Protein AF-A0A9E4Z2H1-F1 (afdb_monomer_lite)

Foldseek 3Di:
DPDDPPLVWPDWAEKDAQPPQQQWIWTWTQFQGIWIGNGNPPDIDGDCVQFADDPNGTWGWNYKDADPVHNVDMDTDTPPDDDDHPD

Secondary structure (DSSP, 8-state):
-TT----S---EEEEEEETTEEEEEEEEESSS-EEEESSSSSS-EEE-TT--EETTEEPPEEEEEE-TT-TT-EEEEETT-SS----

Structure (mmCIF, N/CA/C/O backbone):
data_AF-A0A9E4Z2H1-F1
#
_entry.id   AF-A0A9E4Z2H1-F1
#
loop_
_atom_site.group_PDB
_atom_site.id
_atom_site.type_symbol
_atom_site.label_atom_id
_atom_site.label_alt_id
_atom_site.label_comp_id
_atom_site.label_asym_id
_atom_site.label_entity_id
_atom_site.label_seq_id
_atom_site.pdbx_PDB_ins_code
_atom_site.Cartn_x
_atom_site.Cartn_y
_atom_site.Cartn_z
_atom_site.occupancy
_atom_site.B_iso_or_equiv
_atom_site.auth_seq_id
_atom_site.auth_comp_id
_atom_site.auth_asym_id
_atom_site.auth_atom_id
_atom_site.pdbx_PDB_model_num
ATOM 1 N N . MET A 1 1 ? 19.739 9.094 11.998 1.00 43.28 1 MET A N 1
ATOM 2 C CA . MET A 1 1 ? 20.070 8.137 13.082 1.00 43.28 1 MET A CA 1
ATOM 3 C C . MET A 1 1 ? 20.955 7.033 12.499 1.00 43.28 1 MET A C 1
ATOM 5 O O . MET A 1 1 ? 20.792 6.773 11.317 1.00 43.28 1 MET A O 1
ATOM 9 N N . PRO A 1 2 ? 21.904 6.417 13.229 1.00 34.28 2 PRO A N 1
ATOM 10 C CA . PRO A 1 2 ? 23.027 5.702 12.596 1.00 34.28 2 PRO A CA 1
ATOM 11 C C . PRO A 1 2 ? 22.740 4.290 12.053 1.00 34.28 2 PRO A C 1
ATOM 13 O O . PRO A 1 2 ? 23.641 3.704 11.469 1.00 34.28 2 PRO A O 1
ATOM 16 N N . ASN A 1 3 ? 21.531 3.744 12.229 1.00 44.31 3 ASN A N 1
ATOM 17 C CA . ASN A 1 3 ? 21.221 2.333 11.945 1.00 44.31 3 ASN A CA 1
ATOM 18 C C . ASN A 1 3 ? 19.935 2.139 11.124 1.00 44.31 3 ASN A C 1
ATOM 20 O O . ASN A 1 3 ? 19.274 1.111 11.251 1.00 44.31 3 ASN A O 1
ATOM 24 N N . GLU A 1 4 ? 19.541 3.121 10.317 1.00 52.03 4 GLU A N 1
ATOM 25 C CA . GLU A 1 4 ? 18.435 2.904 9.383 1.00 52.03 4 GLU A CA 1
ATOM 26 C C . GLU A 1 4 ? 18.880 1.851 8.351 1.00 52.03 4 GLU A C 1
ATOM 28 O O . GLU A 1 4 ? 19.993 1.978 7.820 1.00 52.03 4 GLU A O 1
ATOM 33 N N . PRO A 1 5 ? 18.098 0.783 8.092 1.00 48.31 5 PRO A N 1
ATOM 34 C CA . PRO A 1 5 ? 18.399 -0.126 7.000 1.00 48.31 5 PRO A CA 1
ATOM 35 C C . PRO A 1 5 ? 18.553 0.725 5.745 1.00 48.31 5 PRO A C 1
ATOM 37 O O . PRO A 1 5 ? 17.600 1.366 5.321 1.00 48.31 5 PRO A O 1
ATOM 40 N N . GLN A 1 6 ? 19.757 0.773 5.173 1.00 52.19 6 GLN A N 1
ATOM 41 C CA . GLN A 1 6 ? 19.974 1.444 3.896 1.00 52.19 6 GLN A CA 1
ATOM 42 C C . GLN A 1 6 ? 19.364 0.566 2.802 1.00 52.19 6 GLN A C 1
ATOM 44 O O . GLN A 1 6 ? 20.063 -0.086 2.034 1.00 52.19 6 GLN A O 1
ATOM 49 N N . ASP A 1 7 ? 18.038 0.487 2.779 1.00 60.41 7 ASP A N 1
ATOM 50 C CA . ASP A 1 7 ? 17.263 -0.216 1.767 1.00 60.41 7 ASP A CA 1
ATOM 51 C C . ASP A 1 7 ? 17.227 0.544 0.437 1.00 60.41 7 ASP A C 1
ATOM 53 O O . ASP A 1 7 ? 16.656 0.070 -0.544 1.00 60.41 7 ASP A O 1
ATOM 57 N N . GLY A 1 8 ? 17.909 1.691 0.392 1.00 61.41 8 GLY A N 1
ATOM 58 C CA . GLY A 1 8 ? 18.102 2.492 -0.801 1.00 61.41 8 GLY A CA 1
ATOM 59 C C . GLY A 1 8 ? 16.837 3.211 -1.245 1.00 61.41 8 GLY A C 1
ATOM 60 O O . GLY A 1 8 ? 16.895 3.859 -2.294 1.00 61.41 8 GLY A O 1
ATOM 61 N N . ASP A 1 9 ? 15.745 3.119 -0.478 1.00 68.44 9 ASP A N 1
ATOM 62 C CA . ASP A 1 9 ? 14.578 3.959 -0.673 1.00 68.44 9 ASP A CA 1
ATOM 63 C C . ASP A 1 9 ? 14.812 5.317 -0.030 1.00 68.44 9 ASP A C 1
ATOM 65 O O . ASP A 1 9 ? 15.337 5.450 1.074 1.00 68.44 9 ASP A O 1
ATOM 69 N N . ARG A 1 10 ? 14.463 6.357 -0.775 1.00 66.06 10 ARG A N 1
ATOM 70 C CA . ARG A 1 10 ? 14.553 7.745 -0.308 1.00 66.06 10 ARG A CA 1
ATOM 71 C C . ARG A 1 10 ? 13.201 8.437 -0.349 1.00 66.06 10 ARG A C 1
ATOM 73 O O . ARG A 1 10 ? 13.095 9.573 0.109 1.00 66.06 10 ARG A O 1
ATOM 80 N N . VAL A 1 11 ? 12.195 7.774 -0.921 1.00 74.25 11 VAL A N 1
ATOM 81 C CA . VAL A 1 11 ? 10.892 8.353 -1.213 1.00 74.25 11 VAL A CA 1
ATOM 82 C C . VAL A 1 11 ? 9.804 7.373 -0.798 1.00 74.25 11 VAL A C 1
ATOM 84 O O . VAL A 1 11 ? 9.682 6.274 -1.331 1.00 74.25 11 VAL A O 1
ATOM 87 N N . PHE A 1 12 ? 8.978 7.826 0.135 1.00 78.56 12 PHE A N 1
ATOM 88 C CA . PHE A 1 12 ? 7.729 7.179 0.503 1.00 78.56 12 PHE A CA 1
ATOM 89 C C . PHE A 1 12 ? 6.595 7.959 -0.151 1.00 78.56 12 PHE A C 1
ATOM 91 O O . PHE A 1 12 ? 6.483 9.169 0.057 1.00 78.56 12 PHE A O 1
ATOM 98 N N . ARG A 1 13 ? 5.812 7.297 -1.005 1.00 80.19 13 ARG A N 1
ATOM 99 C CA . ARG A 1 13 ? 4.858 7.983 -1.895 1.00 80.19 13 ARG A CA 1
ATOM 100 C C . ARG A 1 13 ? 3.440 8.001 -1.343 1.00 80.19 13 ARG A C 1
ATOM 102 O O . ARG A 1 13 ? 2.751 9.004 -1.496 1.00 80.19 13 ARG A O 1
ATOM 109 N N . SER A 1 14 ? 3.024 6.919 -0.693 1.00 88.88 14 SER A N 1
ATOM 110 C CA . SER A 1 14 ? 1.672 6.777 -0.155 1.00 88.88 14 SER A CA 1
ATOM 111 C C . SER A 1 14 ? 1.685 5.919 1.109 1.00 88.88 14 SER A C 1
ATOM 113 O O . SER A 1 14 ? 2.527 5.032 1.251 1.00 88.88 14 SER A O 1
ATOM 115 N N . LEU A 1 15 ? 0.782 6.212 2.041 1.00 93.44 15 LEU A N 1
ATOM 116 C CA . LEU A 1 15 ? 0.585 5.494 3.299 1.00 93.44 15 LEU A CA 1
ATOM 117 C C . LEU A 1 15 ? -0.916 5.366 3.539 1.00 93.44 15 LEU A C 1
ATOM 119 O O . LEU A 1 15 ? -1.643 6.348 3.407 1.00 93.44 15 LEU A O 1
ATOM 123 N N . THR A 1 16 ? -1.361 4.187 3.958 1.00 95.50 16 THR A N 1
ATOM 124 C CA . THR A 1 16 ? -2.745 3.959 4.377 1.00 95.50 16 THR A CA 1
ATOM 125 C C . THR A 1 16 ? -2.787 3.162 5.678 1.00 95.50 16 THR A C 1
ATOM 127 O O . THR A 1 16 ? -1.917 2.333 5.953 1.00 95.50 16 THR A O 1
ATOM 130 N N . VAL A 1 17 ? -3.785 3.445 6.510 1.00 96.75 17 VAL A N 1
ATOM 131 C CA . VAL A 1 17 ? -3.988 2.809 7.817 1.00 96.75 17 VAL A CA 1
ATOM 132 C C . VAL A 1 17 ? -5.193 1.892 7.713 1.00 96.75 17 VAL A C 1
ATOM 134 O O . VAL A 1 17 ? -6.207 2.264 7.120 1.00 96.75 17 VAL A O 1
ATOM 137 N N . HIS A 1 18 ? -5.094 0.699 8.290 1.00 96.44 18 HIS A N 1
ATOM 138 C CA . HIS A 1 18 ? -6.191 -0.253 8.268 1.00 96.44 18 HIS A CA 1
ATOM 139 C C . HIS A 1 18 ? -7.440 0.345 8.947 1.00 96.44 18 HIS A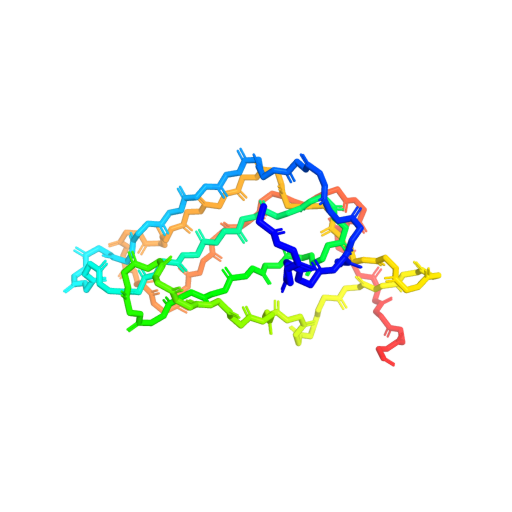 C 1
ATOM 141 O O . HIS A 1 18 ? -7.349 0.899 10.048 1.00 96.44 18 HIS A O 1
ATOM 147 N N . PRO A 1 19 ? -8.633 0.233 8.334 1.00 95.31 19 PRO A N 1
ATOM 148 C CA . PRO A 1 19 ? -9.810 1.006 8.740 1.00 95.31 19 PRO A CA 1
ATOM 149 C C . PRO A 1 19 ? -10.347 0.672 10.139 1.00 95.31 19 PRO A C 1
ATOM 151 O O . PRO A 1 19 ? -11.043 1.491 10.737 1.00 95.31 19 PRO A O 1
ATOM 154 N N . SER A 1 20 ? -10.045 -0.516 10.671 1.00 95.69 20 SER A N 1
ATOM 155 C CA . SER A 1 20 ? -10.474 -0.943 12.012 1.00 95.69 20 SER A CA 1
ATOM 156 C C . SER A 1 20 ? -9.326 -1.292 12.961 1.00 95.69 20 SER A C 1
ATOM 158 O O . SER A 1 20 ? -9.594 -1.696 14.089 1.00 95.69 20 SER A O 1
ATOM 160 N N . ASP A 1 21 ? -8.072 -1.170 12.520 1.00 96.50 21 ASP A N 1
ATOM 161 C CA . ASP A 1 21 ? -6.900 -1.448 13.356 1.00 96.50 21 ASP A CA 1
ATOM 162 C C . ASP A 1 21 ? -5.804 -0.405 13.097 1.00 96.50 21 ASP A C 1
ATOM 164 O O . ASP A 1 21 ? -5.048 -0.528 12.136 1.00 96.50 21 ASP A O 1
ATOM 168 N N . PRO A 1 22 ? -5.687 0.628 13.945 1.00 95.94 22 PRO A N 1
ATOM 169 C CA . PRO A 1 22 ? -4.730 1.705 13.724 1.00 95.94 22 PRO A CA 1
ATOM 170 C C . PRO A 1 22 ? -3.262 1.271 13.857 1.00 95.94 22 PRO A C 1
ATOM 172 O O . PRO A 1 22 ? -2.382 2.050 13.496 1.00 95.94 22 PRO A O 1
ATOM 175 N N . ASN A 1 23 ? -2.976 0.068 14.371 1.00 97.56 23 ASN A N 1
ATOM 176 C CA . ASN A 1 23 ? -1.605 -0.442 14.435 1.00 97.56 23 ASN A CA 1
ATOM 177 C C . ASN A 1 23 ? -1.126 -0.991 13.088 1.00 97.56 23 ASN A C 1
ATOM 179 O O . ASN A 1 23 ? 0.078 -1.023 12.841 1.00 97.56 23 ASN A O 1
ATOM 183 N N . THR A 1 24 ? -2.059 -1.390 12.223 1.00 96.94 24 THR A N 1
ATOM 184 C CA . THR A 1 24 ? -1.759 -1.948 10.909 1.00 96.94 24 THR A CA 1
ATOM 185 C C . THR A 1 24 ? -1.654 -0.819 9.884 1.00 96.94 24 THR A C 1
ATOM 187 O O . THR A 1 24 ? -2.651 -0.205 9.495 1.00 96.94 24 THR A O 1
ATOM 190 N N . VAL A 1 25 ? -0.434 -0.533 9.432 1.00 96.06 25 VAL A N 1
ATOM 191 C CA . VAL A 1 25 ? -0.128 0.572 8.513 1.00 96.06 25 VAL A CA 1
ATOM 192 C C . VAL A 1 25 ? 0.651 0.052 7.316 1.00 96.06 25 VAL A C 1
ATOM 194 O O . VAL A 1 25 ? 1.679 -0.603 7.475 1.00 96.06 25 VAL A O 1
ATOM 197 N N . LEU A 1 26 ? 0.185 0.373 6.112 1.00 94.62 26 LEU A N 1
ATOM 198 C CA . LEU A 1 26 ? 0.855 0.016 4.868 1.00 94.62 26 LEU A CA 1
ATOM 199 C C . LEU A 1 26 ? 1.488 1.255 4.237 1.00 94.62 26 LEU A C 1
ATOM 201 O O . LEU A 1 26 ? 0.896 2.332 4.223 1.00 94.62 26 LEU A O 1
ATOM 205 N N . LEU A 1 27 ? 2.685 1.084 3.695 1.00 93.38 27 LEU A N 1
ATOM 206 C CA . LEU A 1 27 ? 3.492 2.129 3.083 1.00 93.38 27 LEU A CA 1
ATOM 207 C C . LEU A 1 27 ? 3.934 1.690 1.689 1.00 93.38 27 LEU A C 1
ATOM 209 O O . LEU A 1 27 ? 4.438 0.582 1.503 1.00 93.38 27 LEU A O 1
ATOM 213 N N . GLY A 1 28 ? 3.754 2.574 0.716 1.00 91.62 28 GLY A N 1
ATOM 214 C CA . GLY A 1 28 ? 4.232 2.426 -0.648 1.00 91.62 28 GLY A CA 1
ATOM 215 C C . GLY A 1 28 ? 5.595 3.086 -0.833 1.00 91.62 28 GLY A C 1
ATOM 216 O O . GLY A 1 28 ? 5.798 4.243 -0.448 1.00 91.62 28 GLY A O 1
ATOM 217 N N . THR A 1 29 ? 6.524 2.349 -1.434 1.00 88.62 29 THR A N 1
ATOM 218 C CA . THR A 1 29 ? 7.912 2.780 -1.638 1.00 88.62 29 THR A CA 1
ATOM 219 C C . THR A 1 29 ? 8.278 2.822 -3.123 1.00 88.62 29 THR A C 1
ATOM 221 O O . THR A 1 29 ? 7.566 2.260 -3.958 1.00 88.62 29 THR A O 1
ATOM 224 N N . GLU A 1 30 ? 9.379 3.487 -3.471 1.00 85.62 30 GLU A N 1
ATOM 225 C CA . GLU A 1 30 ? 9.844 3.576 -4.858 1.00 85.62 30 GLU A CA 1
ATOM 226 C C . GLU A 1 30 ? 10.642 2.330 -5.273 1.00 85.62 30 GLU A C 1
ATOM 228 O O . GLU A 1 30 ? 10.596 1.918 -6.425 1.00 85.62 30 GLU A O 1
ATOM 233 N N . ARG A 1 31 ? 11.372 1.682 -4.358 1.00 83.31 31 ARG A N 1
ATOM 234 C CA . ARG A 1 31 ? 12.298 0.597 -4.740 1.00 83.31 31 ARG A CA 1
ATOM 235 C C . ARG A 1 31 ? 12.099 -0.703 -3.986 1.00 83.31 31 ARG A C 1
ATOM 237 O O . ARG A 1 31 ? 12.694 -1.722 -4.346 1.00 83.31 31 ARG A O 1
ATOM 244 N N . ASN A 1 32 ? 11.277 -0.692 -2.948 1.00 85.31 32 ASN A N 1
ATOM 245 C CA . ASN A 1 32 ? 11.149 -1.793 -2.007 1.00 85.31 32 ASN A CA 1
ATOM 246 C C . ASN A 1 32 ? 9.741 -2.407 -1.961 1.00 85.31 32 ASN A C 1
ATOM 248 O O . ASN A 1 32 ? 9.521 -3.320 -1.157 1.00 85.31 32 ASN A O 1
ATOM 252 N N . GLY A 1 33 ? 8.838 -1.978 -2.852 1.00 89.19 33 GLY A N 1
ATOM 253 C CA . GLY A 1 33 ? 7.451 -2.426 -2.908 1.00 89.19 33 GLY A CA 1
ATOM 254 C C . GLY A 1 33 ? 6.641 -1.872 -1.740 1.00 89.19 33 GLY A C 1
ATOM 255 O O . GLY A 1 33 ? 6.703 -0.676 -1.446 1.00 89.19 33 GLY A O 1
ATOM 256 N N . PHE A 1 34 ? 5.898 -2.741 -1.056 1.00 90.62 34 PHE A N 1
ATOM 257 C CA . PHE A 1 34 ? 5.184 -2.369 0.160 1.00 90.62 34 PHE A CA 1
ATOM 258 C C . PHE A 1 34 ? 6.033 -2.592 1.414 1.00 90.62 34 PHE A C 1
ATOM 260 O O . PHE A 1 34 ? 6.814 -3.548 1.512 1.00 90.62 34 PHE A O 1
ATOM 267 N N . MET A 1 35 ? 5.807 -1.752 2.417 1.00 91.94 35 MET A N 1
ATOM 268 C CA . MET A 1 35 ? 6.216 -1.994 3.796 1.00 91.94 35 MET A CA 1
ATOM 269 C C . MET A 1 35 ? 4.986 -2.011 4.699 1.00 91.94 35 MET A C 1
ATOM 271 O O . MET A 1 35 ? 4.061 -1.229 4.502 1.00 91.94 35 MET A O 1
ATOM 275 N N . LEU A 1 36 ? 4.983 -2.909 5.676 1.00 93.19 36 LEU A N 1
ATOM 276 C CA . LEU A 1 36 ? 3.910 -3.108 6.639 1.00 93.19 36 LEU A CA 1
ATOM 277 C C . LEU A 1 36 ? 4.443 -2.841 8.042 1.00 93.19 36 LEU A C 1
ATOM 279 O O . LEU A 1 36 ? 5.495 -3.359 8.413 1.00 93.19 36 LEU A O 1
ATOM 283 N N . SER A 1 37 ? 3.698 -2.074 8.817 1.00 95.50 37 SER A N 1
ATOM 284 C CA . SER A 1 37 ? 3.831 -2.012 10.263 1.00 95.50 37 SER A CA 1
ATOM 285 C C . SER A 1 37 ? 2.594 -2.632 10.900 1.00 95.50 37 SER A C 1
ATOM 287 O O . SER A 1 37 ? 1.486 -2.433 10.409 1.00 95.50 37 SER A O 1
ATOM 289 N N . GLU A 1 38 ? 2.800 -3.366 11.988 1.00 96.94 38 GLU A N 1
ATOM 290 C CA . GLU A 1 38 ? 1.741 -3.944 12.830 1.00 96.94 38 GLU A CA 1
ATOM 291 C C . GLU A 1 38 ? 1.765 -3.338 14.248 1.00 96.94 38 GLU A C 1
ATOM 293 O O . GLU A 1 38 ? 1.121 -3.838 15.168 1.00 96.94 38 GLU A O 1
ATOM 298 N N . ASP A 1 39 ? 2.536 -2.265 14.445 1.00 97.12 39 ASP A N 1
ATOM 299 C CA . ASP A 1 39 ? 2.739 -1.588 15.730 1.00 97.12 39 ASP A CA 1
ATOM 300 C C . ASP A 1 39 ? 2.596 -0.058 15.631 1.00 97.12 39 ASP A C 1
ATOM 302 O O . ASP A 1 39 ? 3.156 0.690 16.436 1.00 97.12 39 ASP A O 1
ATOM 306 N N . GLY A 1 40 ? 1.831 0.422 14.646 1.00 95.38 40 GLY A N 1
ATOM 307 C CA . GLY A 1 40 ? 1.526 1.846 14.477 1.00 95.38 40 GLY A CA 1
ATOM 308 C C . GLY A 1 40 ? 2.691 2.671 13.924 1.0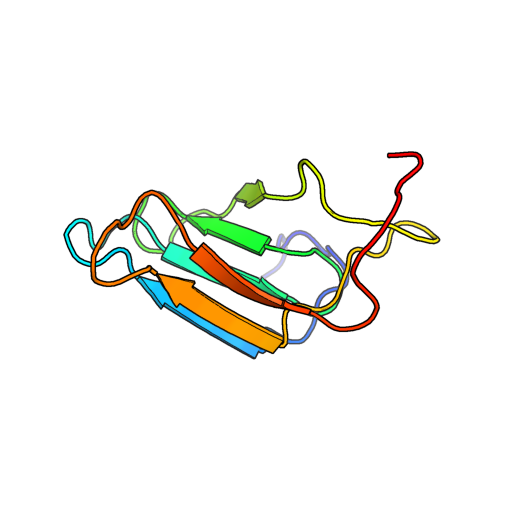0 95.38 40 GLY A C 1
ATOM 309 O O . GLY A 1 40 ? 2.738 3.886 14.116 1.00 95.38 40 GLY A O 1
ATOM 310 N N . GLY A 1 41 ? 3.635 2.025 13.239 1.00 93.69 41 GLY A N 1
ATOM 311 C CA . GLY A 1 41 ? 4.771 2.650 12.564 1.00 93.69 41 GLY A CA 1
ATOM 312 C C . GLY A 1 41 ? 6.068 2.674 13.372 1.00 93.69 41 GLY A C 1
ATOM 313 O O . GLY A 1 41 ? 7.004 3.372 12.974 1.00 93.69 41 GLY A O 1
ATOM 314 N N . VAL A 1 42 ? 6.148 1.934 14.484 1.00 93.69 42 VAL A N 1
ATOM 315 C CA . VAL A 1 42 ? 7.368 1.832 15.303 1.00 93.69 42 VAL A CA 1
ATOM 316 C C . VAL A 1 42 ? 8.386 0.909 14.633 1.00 93.69 42 VAL A C 1
ATOM 318 O O . VAL A 1 42 ? 9.571 1.243 14.560 1.00 93.69 42 VAL A O 1
ATOM 321 N N . THR A 1 43 ? 7.932 -0.224 14.102 1.00 92.12 43 THR A N 1
ATOM 322 C CA . THR A 1 43 ? 8.723 -1.157 13.300 1.00 92.12 43 THR A CA 1
ATOM 323 C C . THR A 1 43 ? 8.037 -1.461 11.972 1.00 92.12 43 THR A C 1
ATOM 325 O O . THR A 1 43 ? 6.822 -1.333 11.824 1.00 92.12 43 THR A O 1
ATOM 328 N N . TRP A 1 44 ? 8.846 -1.830 10.975 1.00 92.19 44 TRP A N 1
ATOM 329 C CA . TRP A 1 44 ? 8.394 -2.043 9.604 1.00 92.19 44 TRP A CA 1
ATOM 330 C C . TRP A 1 44 ? 9.009 -3.309 9.012 1.00 92.19 44 TRP A C 1
ATOM 332 O O . TRP A 1 44 ? 10.219 -3.537 9.099 1.00 92.19 44 TRP A O 1
ATOM 342 N N . ALA A 1 45 ? 8.176 -4.107 8.354 1.00 91.88 45 ALA A N 1
ATOM 343 C CA . ALA A 1 45 ? 8.544 -5.295 7.604 1.00 91.88 45 ALA A CA 1
ATOM 344 C C . ALA A 1 45 ? 8.278 -5.090 6.106 1.00 91.88 45 ALA A C 1
ATOM 346 O O . ALA A 1 45 ? 7.395 -4.340 5.703 1.00 91.88 45 ALA A O 1
ATOM 347 N N . ARG A 1 46 ? 9.047 -5.763 5.248 1.00 89.44 46 ARG A N 1
ATOM 348 C CA . ARG A 1 46 ? 8.892 -5.683 3.786 1.00 89.44 46 ARG A CA 1
ATOM 349 C C . ARG A 1 46 ? 7.839 -6.683 3.313 1.00 89.44 46 ARG A C 1
ATOM 351 O O . ARG A 1 46 ? 7.986 -7.875 3.574 1.00 89.44 46 ARG A O 1
ATOM 358 N N . LEU A 1 47 ? 6.853 -6.226 2.545 1.00 88.75 47 LEU A N 1
ATOM 359 C CA . LEU A 1 47 ? 5.783 -7.058 1.995 1.00 88.75 47 LEU A CA 1
ATOM 360 C C . LEU A 1 47 ? 5.915 -7.138 0.466 1.00 88.75 47 LEU A C 1
ATOM 362 O O . LEU A 1 47 ? 5.372 -6.330 -0.282 1.00 88.75 47 LEU A O 1
ATOM 366 N N . ARG A 1 48 ? 6.711 -8.107 0.002 1.00 84.00 48 ARG A N 1
ATOM 367 C CA . ARG A 1 48 ? 7.155 -8.212 -1.405 1.00 84.00 48 ARG A CA 1
ATOM 368 C C . ARG A 1 48 ? 6.696 -9.470 -2.125 1.00 84.00 48 ARG A C 1
ATOM 370 O O . ARG A 1 48 ? 6.983 -9.642 -3.307 1.00 84.00 48 ARG A O 1
ATOM 377 N N . ALA A 1 49 ? 6.024 -10.367 -1.412 1.00 82.81 49 ALA A N 1
ATOM 378 C CA . ALA A 1 49 ? 5.551 -11.614 -1.986 1.00 82.81 49 ALA A CA 1
ATOM 379 C C . ALA A 1 49 ? 4.632 -11.323 -3.183 1.00 82.81 49 ALA A C 1
ATOM 381 O O . ALA A 1 49 ? 3.681 -10.555 -3.071 1.00 82.81 49 ALA A O 1
ATOM 382 N N . GLY A 1 50 ? 4.947 -11.916 -4.335 1.00 79.00 50 GLY A N 1
ATOM 383 C CA . GLY A 1 50 ? 4.184 -11.727 -5.570 1.00 79.00 50 GLY A CA 1
ATOM 384 C C . GLY A 1 50 ? 4.456 -10.420 -6.325 1.00 79.00 50 GLY A C 1
ATOM 385 O O . GLY A 1 50 ? 3.939 -10.265 -7.431 1.00 79.00 50 GLY A O 1
ATOM 386 N N . LEU A 1 51 ? 5.280 -9.509 -5.794 1.00 80.25 51 LEU A N 1
ATOM 387 C CA . LEU A 1 51 ? 5.719 -8.326 -6.535 1.00 80.25 51 LEU A CA 1
ATOM 388 C C . LEU A 1 51 ? 6.808 -8.689 -7.543 1.00 80.25 51 LEU A C 1
ATOM 390 O O . LEU A 1 51 ? 7.665 -9.535 -7.290 1.00 80.25 51 LEU A O 1
ATOM 394 N N . ARG A 1 52 ? 6.796 -8.007 -8.689 1.00 76.94 52 ARG A N 1
ATOM 395 C CA . ARG A 1 52 ? 7.877 -8.116 -9.669 1.00 76.94 52 ARG A CA 1
ATOM 396 C C . ARG A 1 52 ? 9.120 -7.410 -9.143 1.00 76.94 52 ARG A C 1
ATOM 398 O O . ARG A 1 52 ? 9.024 -6.387 -8.464 1.00 76.94 52 ARG A O 1
ATOM 405 N N . SER A 1 53 ? 10.278 -7.963 -9.489 1.00 81.62 53 SER A N 1
ATOM 406 C CA . SER A 1 53 ? 11.560 -7.324 -9.228 1.00 81.62 53 SER A CA 1
ATOM 407 C C . SER A 1 53 ? 12.495 -7.449 -10.429 1.00 81.62 53 SER A C 1
ATOM 409 O O . SER A 1 53 ? 12.457 -8.442 -11.156 1.00 81.62 53 SER A O 1
ATOM 411 N N . SER A 1 54 ? 13.322 -6.429 -10.640 1.00 78.38 54 SER A N 1
ATOM 412 C CA . SER A 1 54 ? 14.410 -6.406 -11.622 1.00 78.38 54 SER A CA 1
ATOM 413 C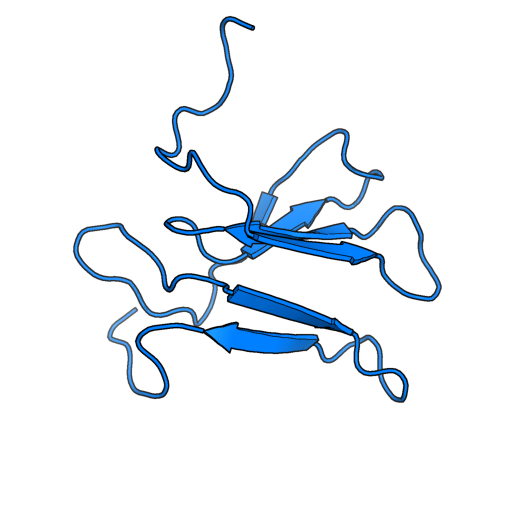 C . SER A 1 54 ? 15.630 -5.770 -10.974 1.00 78.38 54 SER A C 1
ATOM 415 O O . SER A 1 54 ? 15.500 -4.727 -10.337 1.00 78.38 54 SER A O 1
ATOM 417 N N . ASP A 1 55 ? 16.804 -6.390 -11.100 1.00 79.62 55 ASP A N 1
ATOM 418 C CA . ASP A 1 55 ? 18.058 -5.879 -10.526 1.00 79.62 55 ASP A CA 1
ATOM 419 C C . ASP A 1 55 ? 17.943 -5.493 -9.037 1.00 79.62 55 ASP A C 1
ATOM 421 O O . ASP A 1 55 ? 18.459 -4.471 -8.588 1.00 79.62 55 ASP A O 1
ATOM 425 N N . GLN A 1 56 ? 17.244 -6.331 -8.259 1.00 72.12 56 GLN A N 1
ATOM 426 C CA . GLN A 1 56 ? 16.979 -6.147 -6.822 1.00 72.12 56 GLN A CA 1
ATOM 427 C C . GLN A 1 56 ? 16.100 -4.932 -6.463 1.00 72.12 56 GLN A C 1
ATOM 429 O O . GLN A 1 56 ? 15.961 -4.612 -5.282 1.00 72.12 56 GLN A O 1
ATOM 434 N N . VAL A 1 57 ? 15.469 -4.295 -7.451 1.00 80.56 57 VAL A N 1
ATOM 435 C CA . VAL A 1 57 ? 14.473 -3.229 -7.281 1.00 80.56 57 VAL A CA 1
ATOM 436 C C . VAL A 1 57 ? 13.076 -3.810 -7.480 1.00 80.56 57 VAL A C 1
ATOM 438 O O . VAL A 1 57 ? 12.854 -4.587 -8.407 1.00 80.56 57 VAL A O 1
ATOM 441 N N . TYR A 1 58 ? 12.148 -3.462 -6.594 1.00 84.62 58 TYR A N 1
ATOM 442 C CA . TYR A 1 58 ? 10.739 -3.855 -6.661 1.00 84.62 58 TYR A CA 1
ATOM 443 C C . TYR A 1 58 ? 9.902 -2.744 -7.293 1.00 84.62 58 TYR A C 1
ATOM 445 O O . TYR A 1 58 ? 10.327 -1.592 -7.299 1.00 84.62 58 TYR A O 1
ATOM 453 N N . SER A 1 59 ? 8.717 -3.096 -7.800 1.00 84.62 59 SER A N 1
ATOM 454 C CA . SER A 1 59 ? 7.779 -2.133 -8.388 1.00 84.62 59 SER A CA 1
ATOM 455 C C . SER A 1 59 ? 7.540 -0.923 -7.485 1.00 84.62 59 SER A C 1
ATOM 457 O O . SER A 1 59 ? 7.271 -1.075 -6.290 1.00 84.62 59 SER A O 1
ATOM 459 N N . GLU A 1 60 ? 7.575 0.262 -8.095 1.00 86.88 60 GLU A N 1
ATOM 460 C CA . GLU A 1 60 ? 7.184 1.505 -7.442 1.00 86.88 60 GLU A CA 1
ATOM 461 C C . GLU A 1 60 ? 5.708 1.452 -7.071 1.00 86.88 60 GLU A C 1
ATOM 463 O O . GLU A 1 60 ? 4.852 1.159 -7.912 1.00 86.88 60 GLU A O 1
ATOM 468 N N . ILE A 1 61 ? 5.409 1.800 -5.827 1.00 88.75 61 ILE A N 1
ATOM 469 C CA . ILE A 1 61 ? 4.048 1.934 -5.333 1.00 88.75 61 ILE A CA 1
ATOM 470 C C . ILE A 1 61 ? 3.708 3.421 -5.285 1.00 88.75 61 ILE A C 1
ATOM 472 O O . ILE A 1 61 ? 4.240 4.166 -4.462 1.00 88.75 61 ILE A O 1
ATOM 476 N N . TRP A 1 62 ? 2.827 3.854 -6.180 1.00 88.94 62 TRP A N 1
ATOM 477 C CA . TRP A 1 62 ? 2.431 5.256 -6.301 1.00 88.94 62 TRP A CA 1
ATOM 478 C C . TRP A 1 62 ? 1.288 5.620 -5.375 1.00 88.94 62 TRP A C 1
ATOM 480 O O . TRP A 1 62 ? 1.324 6.679 -4.755 1.00 88.94 62 TRP A O 1
ATOM 490 N N . ASP A 1 63 ? 0.299 4.739 -5.282 1.00 90.44 63 ASP A N 1
ATOM 491 C CA . ASP A 1 63 ? -0.855 4.944 -4.424 1.00 90.44 63 ASP A CA 1
ATOM 492 C C . ASP A 1 63 ? -1.364 3.620 -3.867 1.00 90.44 63 ASP A C 1
ATOM 494 O O . ASP A 1 63 ? -1.214 2.580 -4.518 1.00 90.44 63 ASP A O 1
ATOM 498 N N . ILE A 1 64 ? -1.937 3.670 -2.667 1.00 92.56 64 ILE A N 1
ATOM 499 C CA . ILE A 1 64 ? -2.462 2.517 -1.940 1.00 92.56 64 ILE A CA 1
ATOM 500 C C . ILE A 1 64 ? -3.719 2.886 -1.181 1.00 92.56 64 ILE A C 1
ATOM 502 O O . ILE A 1 64 ? -3.761 3.899 -0.490 1.00 92.56 6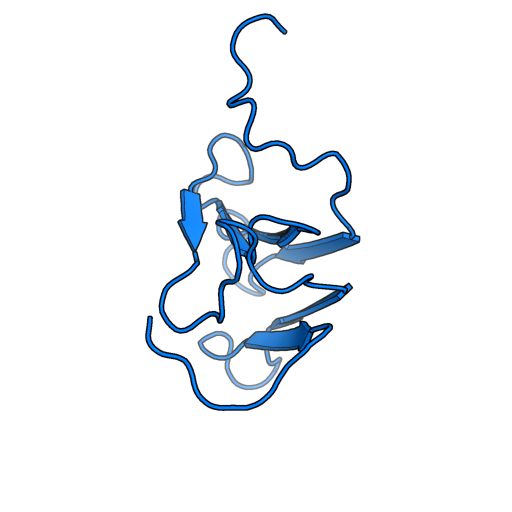4 ILE A O 1
ATOM 506 N N . ASP A 1 65 ? -4.706 2.001 -1.236 1.00 93.56 65 ASP A N 1
ATOM 507 C CA . ASP A 1 65 ? -5.884 2.134 -0.395 1.00 93.56 65 ASP A CA 1
ATOM 508 C C . ASP A 1 65 ? -6.445 0.774 0.013 1.00 93.56 65 ASP A C 1
ATOM 510 O O . ASP A 1 65 ? -6.393 -0.202 -0.746 1.00 93.56 65 ASP A O 1
ATOM 514 N N . TYR A 1 66 ? -7.002 0.714 1.218 1.00 94.06 66 TYR A N 1
ATOM 515 C CA . TYR A 1 66 ? -7.760 -0.452 1.655 1.00 94.06 66 TYR A CA 1
ATOM 516 C C . TYR A 1 66 ? -9.124 -0.449 0.970 1.00 94.06 66 TYR A C 1
ATOM 518 O O . TYR A 1 66 ? -9.794 0.581 0.870 1.00 94.06 66 TYR A O 1
ATOM 526 N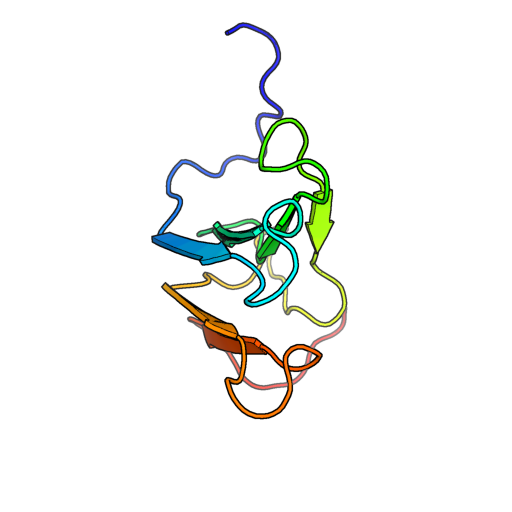 N . SER A 1 67 ? -9.593 -1.614 0.525 1.00 93.81 67 SER A N 1
ATOM 527 C CA . SER A 1 67 ? -10.965 -1.719 0.043 1.00 93.81 67 SER A CA 1
ATOM 528 C C . SER A 1 67 ? -11.934 -1.458 1.196 1.00 93.81 67 SER A C 1
ATOM 530 O O . SER A 1 67 ? -12.010 -2.220 2.158 1.00 93.81 67 SER A O 1
ATOM 532 N N . ALA A 1 68 ? -12.742 -0.404 1.064 1.00 88.00 68 ALA A N 1
ATOM 533 C CA . ALA A 1 68 ? -13.733 -0.026 2.071 1.00 88.00 68 ALA A CA 1
ATOM 534 C C . ALA A 1 68 ? -14.772 -1.130 2.356 1.00 88.00 68 ALA A C 1
ATOM 536 O O . ALA A 1 68 ? -15.344 -1.177 3.442 1.00 88.00 68 ALA A O 1
ATOM 537 N N . SER A 1 69 ? -15.030 -2.016 1.387 1.00 93.19 69 SER A N 1
ATOM 538 C CA . SER A 1 69 ? -15.955 -3.147 1.535 1.00 93.19 69 SER A CA 1
ATOM 539 C C . SER A 1 69 ? -15.299 -4.420 2.069 1.00 93.19 69 SER A C 1
ATOM 541 O O . SER A 1 69 ? -16.010 -5.293 2.561 1.00 93.19 69 SER A O 1
ATOM 543 N N . ASN A 1 70 ? -13.977 -4.561 1.923 1.00 93.44 70 ASN A N 1
ATOM 544 C CA . ASN A 1 70 ? -13.227 -5.722 2.392 1.00 93.44 70 ASN A CA 1
ATOM 545 C C . ASN A 1 70 ? -11.757 -5.354 2.678 1.00 93.44 70 ASN A C 1
ATOM 547 O O . ASN A 1 70 ? -10.939 -5.407 1.759 1.00 93.44 70 ASN A O 1
ATOM 551 N N . PRO A 1 71 ? -11.403 -5.034 3.932 1.00 92.00 71 PRO A N 1
ATOM 552 C CA . PRO A 1 71 ? -10.043 -4.637 4.299 1.00 92.00 71 PRO A CA 1
ATOM 553 C C . PRO A 1 71 ? -8.957 -5.705 4.081 1.00 92.00 71 PRO A C 1
ATOM 555 O O . PRO A 1 71 ? -7.780 -5.361 4.076 1.00 92.00 71 PRO A O 1
ATOM 558 N N . ASP A 1 72 ? -9.321 -6.964 3.809 1.00 90.94 72 ASP A N 1
ATOM 559 C CA . ASP A 1 72 ? -8.361 -8.002 3.392 1.00 90.94 72 ASP A CA 1
ATOM 560 C C . ASP A 1 72 ? -7.802 -7.756 1.975 1.00 90.94 72 ASP A C 1
ATOM 562 O O . ASP A 1 72 ? -6.877 -8.434 1.525 1.00 90.94 72 ASP A O 1
ATOM 566 N N . VAL A 1 73 ? -8.382 -6.803 1.238 1.00 91.38 73 VAL A N 1
ATOM 567 C CA . VAL A 1 73 ? -7.975 -6.425 -0.115 1.00 91.38 73 VAL A CA 1
ATOM 568 C C . VAL A 1 73 ? -7.431 -5.001 -0.114 1.00 91.38 73 VAL A C 1
ATOM 570 O O . VAL A 1 73 ? -8.111 -4.063 0.300 1.00 91.38 73 VAL A O 1
ATOM 573 N N . ILE A 1 74 ? -6.237 -4.834 -0.683 1.00 90.81 74 ILE A N 1
ATOM 574 C CA . ILE A 1 74 ? -5.657 -3.528 -1.008 1.00 90.81 74 ILE A CA 1
ATOM 575 C C . ILE A 1 74 ? -5.722 -3.278 -2.515 1.00 90.81 74 ILE A C 1
ATOM 577 O O . ILE A 1 74 ? -5.535 -4.191 -3.323 1.00 90.81 74 ILE A O 1
ATOM 581 N N . MET A 1 75 ? -5.970 -2.031 -2.900 1.00 91.31 75 MET A N 1
ATOM 582 C CA . MET A 1 75 ? -5.749 -1.551 -4.261 1.00 91.31 75 MET A CA 1
ATOM 583 C C . MET A 1 75 ? -4.432 -0.789 -4.290 1.00 91.31 75 MET A C 1
ATOM 585 O O . MET A 1 75 ? -4.160 0.000 -3.390 1.00 91.31 75 MET A O 1
ATOM 589 N N . ALA A 1 76 ? -3.621 -1.023 -5.319 1.00 89.44 76 ALA A N 1
ATOM 590 C CA . ALA A 1 76 ? -2.360 -0.323 -5.490 1.00 89.44 76 ALA A CA 1
ATOM 591 C C . ALA A 1 76 ? -2.164 0.113 -6.939 1.00 89.44 76 ALA A C 1
ATOM 593 O O . ALA A 1 76 ? -2.375 -0.669 -7.870 1.00 89.44 76 ALA A O 1
ATOM 594 N N . ALA A 1 77 ? -1.726 1.355 -7.118 1.00 87.31 77 ALA A N 1
ATOM 595 C CA . ALA A 1 77 ? -1.233 1.851 -8.392 1.00 87.31 77 ALA A CA 1
ATOM 596 C C . ALA A 1 77 ? 0.280 1.631 -8.442 1.00 87.31 77 ALA A C 1
ATOM 598 O O . ALA A 1 77 ? 1.021 2.189 -7.631 1.00 87.31 77 ALA A O 1
ATOM 599 N N . THR A 1 78 ? 0.740 0.810 -9.385 1.00 81.38 78 THR A N 1
ATOM 600 C CA . THR A 1 78 ? 2.158 0.457 -9.514 1.00 81.38 78 THR A CA 1
ATOM 601 C C . THR A 1 78 ? 2.721 0.896 -10.855 1.00 81.38 78 THR A C 1
ATOM 603 O O . THR A 1 78 ? 2.057 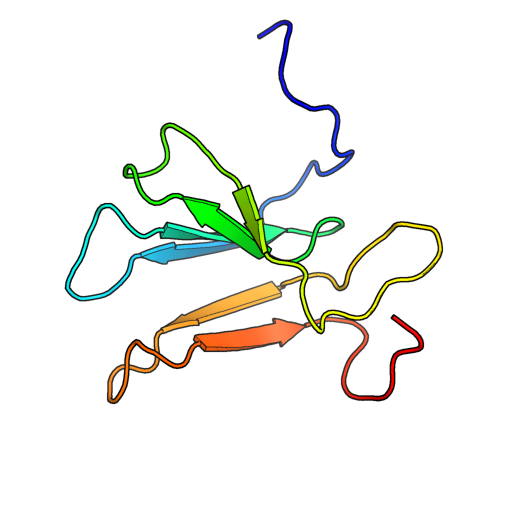0.705 -11.876 1.00 81.38 78 THR A O 1
ATOM 606 N N . LEU A 1 79 ? 3.954 1.404 -10.878 1.00 75.25 79 LEU A N 1
ATOM 607 C CA . LEU A 1 79 ? 4.698 1.534 -12.133 1.00 75.25 79 LEU A CA 1
ATOM 608 C C . LEU A 1 79 ? 5.266 0.154 -12.516 1.00 75.25 79 LEU A C 1
ATOM 610 O O . LEU A 1 79 ? 5.662 -0.623 -11.646 1.00 75.25 79 LEU A O 1
ATOM 614 N N . ASP A 1 80 ? 5.260 -0.169 -13.811 1.00 66.06 80 ASP A N 1
ATOM 615 C CA . ASP A 1 80 ? 5.801 -1.413 -14.391 1.00 66.06 80 ASP A CA 1
ATOM 616 C C . ASP A 1 80 ? 5.042 -2.740 -14.117 1.00 66.06 80 ASP A C 1
ATOM 618 O O . ASP A 1 80 ? 5.628 -3.830 -14.173 1.00 66.06 80 ASP A O 1
ATOM 622 N N . SER A 1 81 ? 3.716 -2.726 -13.887 1.00 57.16 81 SER A N 1
ATOM 623 C CA . SER A 1 81 ? 2.895 -3.964 -13.842 1.00 57.16 81 SER A CA 1
ATOM 624 C C . SER A 1 81 ? 1.416 -3.787 -14.233 1.00 57.16 81 SER A C 1
ATOM 626 O O . SER A 1 81 ? 0.875 -2.711 -13.983 1.00 57.16 81 SER A O 1
ATOM 628 N N . PRO A 1 82 ? 0.765 -4.812 -14.861 1.00 55.91 82 PRO A N 1
ATOM 629 C CA . PRO A 1 82 ? 0.920 -6.242 -14.509 1.00 55.91 82 PRO A CA 1
ATOM 630 C C . PRO A 1 82 ? 1.444 -7.261 -15.566 1.00 55.91 82 PRO A C 1
ATOM 632 O O . PRO A 1 82 ? 1.048 -7.234 -16.728 1.00 55.91 82 PRO A O 1
ATOM 635 N N . GLY A 1 83 ? 2.239 -8.241 -15.061 1.00 44.41 83 GLY A N 1
ATOM 636 C CA . GLY A 1 83 ? 2.374 -9.668 -15.486 1.00 44.41 83 GLY A CA 1
ATOM 637 C C . GLY A 1 83 ? 3.602 -10.089 -16.327 1.00 44.41 83 GLY A C 1
ATOM 638 O O . GLY A 1 83 ? 3.995 -9.293 -17.172 1.00 44.41 83 GLY A O 1
ATOM 639 N N . PRO A 1 84 ? 4.192 -11.321 -16.242 1.00 46.44 84 PRO A N 1
ATOM 640 C CA . PRO A 1 84 ? 4.453 -12.236 -15.113 1.00 46.44 84 PRO A CA 1
ATOM 641 C C . PRO A 1 84 ? 5.898 -12.132 -14.553 1.00 46.44 84 PRO A C 1
ATOM 643 O O . PRO A 1 84 ? 6.824 -11.697 -15.236 1.00 46.44 84 PRO A O 1
ATOM 646 N N . ALA A 1 85 ? 6.097 -12.544 -13.302 1.00 53.19 85 ALA A N 1
ATOM 647 C CA . ALA A 1 85 ? 7.400 -12.656 -12.646 1.00 53.19 85 ALA A CA 1
ATOM 648 C C . ALA A 1 85 ? 8.049 -14.007 -12.982 1.00 53.19 85 ALA A C 1
ATOM 650 O O . ALA A 1 85 ? 7.360 -15.022 -12.974 1.00 53.19 85 ALA A O 1
ATOM 651 N N . TYR A 1 86 ? 9.359 -14.076 -13.166 1.00 46.72 86 TYR A N 1
ATOM 652 C CA . TYR A 1 86 ? 10.043 -15.147 -12.449 1.00 46.72 86 TYR A CA 1
ATOM 653 C C . TYR A 1 86 ? 10.538 -14.484 -11.172 1.00 46.72 86 TYR A C 1
ATOM 655 O O . TYR A 1 86 ? 11.247 -13.479 -11.239 1.00 46.72 86 TYR A O 1
ATOM 663 N N . GLY A 1 87 ? 9.933 -14.930 -10.069 1.00 44.56 87 GLY A N 1
ATOM 664 C CA . GLY A 1 87 ? 10.064 -14.350 -8.735 1.00 44.56 87 GLY A CA 1
ATOM 665 C C . GLY A 1 87 ? 11.259 -14.866 -7.960 1.00 44.56 87 GLY A C 1
ATOM 666 O O . GLY A 1 87 ? 12.027 -15.687 -8.510 1.00 44.56 87 GLY A O 1
#

pLDDT: mean 81.56, std 16.42, range [34.28, 97.56]

Radius of gyration: 13.17 Å; chains: 1; bounding box: 39×24×31 Å

Sequence (87 aa):
MPNEPQDGDRVFRSLTVHPSDPNTVLLGTERNGFMLSEDGGVTWARLRAGLRSSDQVYSEIWDIDYSASNPDVIMAATLDSPGPAYG